Protein AF-A0A832V3Z5-F1 (afdb_monomer)

Secondary structure (DSSP, 8-state):
----------GGGGEEEETTEEEESSPEETTTEEEEEEEE-SS-EEETTT--EE-----

Radius of gyration: 13.83 Å; Cα c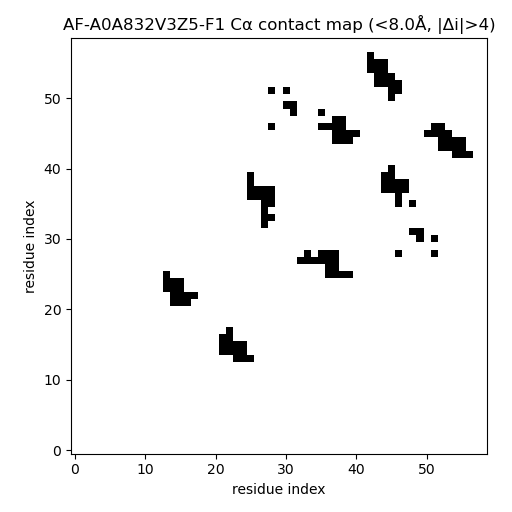ontacts (8 Å, |Δi|>4): 67; chains: 1; bounding box: 31×33×38 Å

Solvent-accessible surface area (backbone atoms only — not comparable to full-atom values): 3971 Å² total; per-residue (Å²): 138,78,91,68,83,74,78,80,77,62,72,69,74,47,50,42,75,58,84,96,40,83,42,69,76,53,55,60,32,89,88,79,36,89,88,42,61,28,50,79,52,99,62,33,30,35,24,88,87,80,69,50,65,48,64,64,74,85,124

pLDDT: mean 73.5, std 9.41, range [47.0, 85.38]

Structure (mmCIF, N/CA/C/O backbone):
data_AF-A0A832V3Z5-F1
#
_entry.id   AF-A0A832V3Z5-F1
#
loop_
_atom_site.group_PDB
_atom_site.id
_atom_site.type_symbol
_atom_site.label_atom_id
_atom_site.label_alt_id
_atom_site.label_comp_id
_atom_site.label_asym_id
_atom_site.label_entity_id
_atom_site.label_seq_id
_atom_site.pdbx_PDB_ins_code
_atom_site.Cartn_x
_atom_site.Cartn_y
_atom_site.Cartn_z
_atom_site.occupancy
_atom_site.B_iso_or_equiv
_atom_site.auth_seq_id
_atom_site.auth_comp_id
_atom_site.auth_asym_id
_atom_site.auth_atom_id
_atom_site.pdbx_PDB_model_num
ATOM 1 N N . MET A 1 1 ? -6.225 -20.840 -18.060 1.00 47.00 1 MET A N 1
ATOM 2 C CA . MET A 1 1 ? -4.954 -20.775 -17.307 1.00 47.00 1 MET A CA 1
ATOM 3 C C . MET A 1 1 ? -5.104 -19.782 -16.160 1.00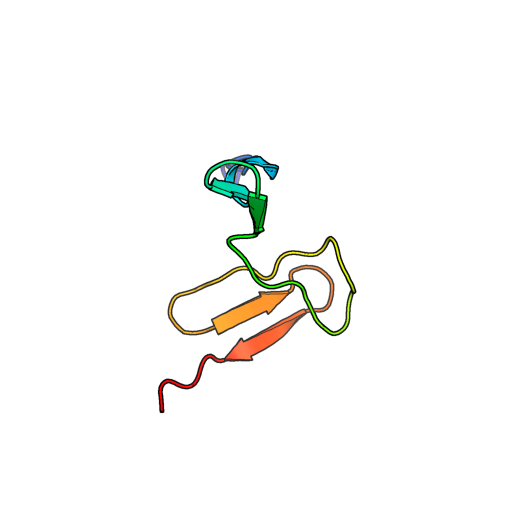 47.00 1 MET A C 1
ATOM 5 O O . MET A 1 1 ? -5.445 -18.635 -16.409 1.00 47.00 1 MET A O 1
ATOM 9 N N . ALA A 1 2 ? -4.853 -20.261 -14.939 1.00 55.88 2 ALA A N 1
ATOM 10 C CA . ALA A 1 2 ? -4.683 -19.528 -13.681 1.00 55.88 2 ALA A CA 1
ATOM 11 C C . ALA A 1 2 ? -5.907 -18.786 -13.100 1.00 55.88 2 ALA A C 1
ATOM 13 O O . ALA A 1 2 ? -6.020 -17.562 -13.187 1.00 55.88 2 ALA A O 1
ATOM 14 N N . ASP A 1 3 ? -6.728 -19.542 -12.364 1.00 56.41 3 ASP A N 1
ATOM 15 C CA . ASP A 1 3 ? -7.436 -19.053 -11.176 1.00 56.41 3 ASP A CA 1
ATOM 16 C C . ASP A 1 3 ? -6.380 -18.566 -10.164 1.00 56.41 3 ASP A C 1
ATOM 18 O O . ASP A 1 3 ? -5.841 -19.305 -9.340 1.00 56.41 3 ASP A O 1
ATOM 22 N N . LYS A 1 4 ? -5.923 -17.322 -10.339 1.00 60.25 4 LYS A N 1
ATOM 23 C CA . LYS A 1 4 ? -4.974 -16.697 -9.419 1.00 60.25 4 LYS A CA 1
ATOM 24 C C . LYS A 1 4 ? -5.761 -16.352 -8.167 1.00 60.25 4 LYS A C 1
ATOM 26 O O . LYS A 1 4 ? -6.413 -15.313 -8.147 1.00 60.25 4 LYS A O 1
ATOM 31 N N . ASN A 1 5 ? -5.681 -17.216 -7.155 1.00 60.06 5 ASN A N 1
ATOM 32 C CA . ASN A 1 5 ? -6.173 -17.018 -5.790 1.00 60.06 5 ASN A CA 1
ATOM 33 C C . ASN A 1 5 ? -6.006 -15.548 -5.345 1.00 60.06 5 ASN A C 1
ATOM 35 O O . ASN A 1 5 ? -4.945 -15.116 -4.879 1.00 60.06 5 ASN A O 1
ATOM 39 N N . LYS A 1 6 ? -7.052 -14.744 -5.567 1.00 58.03 6 LYS A N 1
ATOM 40 C CA . LYS A 1 6 ? -7.025 -13.295 -5.378 1.00 58.03 6 LYS A CA 1
ATOM 41 C C . LYS A 1 6 ? -7.250 -13.035 -3.903 1.00 58.03 6 LYS A C 1
ATOM 43 O O . LYS A 1 6 ? -8.374 -12.793 -3.467 1.00 58.03 6 LYS A O 1
ATOM 48 N N . ARG A 1 7 ? -6.171 -13.090 -3.120 1.00 64.75 7 ARG A N 1
ATOM 49 C CA . ARG A 1 7 ? -6.193 -12.705 -1.706 1.00 64.75 7 ARG A CA 1
ATOM 50 C C . ARG A 1 7 ? -6.699 -11.265 -1.616 1.00 64.75 7 ARG A C 1
ATOM 52 O O . ARG A 1 7 ? -5.987 -10.324 -1.965 1.00 64.75 7 ARG A O 1
ATOM 59 N N . LYS A 1 8 ? -7.956 -11.090 -1.199 1.00 65.25 8 LYS A N 1
ATOM 60 C CA . LYS A 1 8 ? -8.565 -9.772 -0.997 1.00 65.25 8 LYS A CA 1
ATOM 61 C C . LYS A 1 8 ? -7.852 -9.112 0.184 1.00 65.25 8 LYS A C 1
ATOM 63 O O . LYS A 1 8 ? -8.134 -9.409 1.340 1.00 65.25 8 LYS A O 1
ATOM 68 N N . ILE A 1 9 ? -6.877 -8.252 -0.104 1.00 68.00 9 ILE A N 1
ATOM 69 C CA . ILE A 1 9 ? -6.245 -7.417 0.917 1.00 68.00 9 ILE A CA 1
ATOM 70 C C . ILE A 1 9 ? -7.238 -6.324 1.292 1.00 68.00 9 ILE A C 1
ATOM 72 O O . ILE A 1 9 ? -7.563 -5.445 0.493 1.00 68.00 9 ILE A O 1
ATOM 76 N N . SER A 1 10 ? -7.727 -6.384 2.523 1.00 75.06 10 SER A N 1
ATOM 77 C CA . SER A 1 10 ? -8.616 -5.366 3.054 1.00 75.06 10 SER A CA 1
ATOM 78 C C . SER A 1 10 ? -7.841 -4.084 3.358 1.00 75.06 10 SER A C 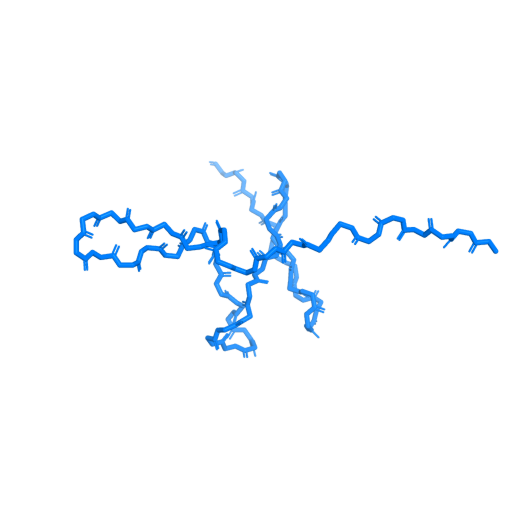1
ATOM 80 O O . SER A 1 10 ? -6.876 -4.097 4.127 1.00 75.06 10 SER A O 1
ATOM 82 N N . LYS A 1 11 ? -8.287 -2.963 2.777 1.00 68.81 11 LYS A N 1
ATOM 83 C CA . LYS A 1 11 ? -7.624 -1.649 2.877 1.00 68.81 11 LYS A CA 1
ATOM 84 C C . LYS A 1 11 ? -7.435 -1.169 4.322 1.00 68.81 11 LYS A C 1
ATOM 86 O O . LYS A 1 11 ? -6.468 -0.469 4.593 1.00 68.81 11 LYS A O 1
ATOM 91 N N . TYR A 1 12 ? -8.291 -1.593 5.258 1.00 74.31 12 TYR A N 1
ATOM 92 C CA . TYR A 1 12 ? -8.182 -1.225 6.676 1.00 74.31 12 TYR A CA 1
ATOM 93 C C . TYR A 1 12 ? -6.845 -1.645 7.309 1.00 74.31 12 TYR A C 1
ATOM 95 O O . TYR A 1 12 ? -6.345 -0.954 8.186 1.00 74.31 12 TYR A O 1
ATOM 103 N N . LYS A 1 13 ? -6.210 -2.727 6.831 1.00 73.94 13 LYS A N 1
ATOM 104 C CA . LYS A 1 13 ? -4.930 -3.223 7.376 1.00 73.94 13 LYS A CA 1
ATOM 105 C C . LYS A 1 13 ? -3.755 -2.263 7.142 1.00 73.94 13 LYS A C 1
ATOM 107 O O . LYS A 1 13 ? -2.727 -2.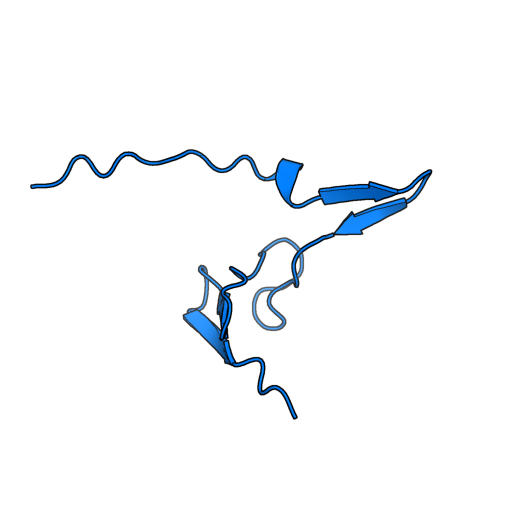371 7.814 1.00 73.94 13 LYS A O 1
ATOM 112 N N . LEU A 1 14 ? -3.905 -1.344 6.184 1.00 74.38 14 LEU A N 1
ATOM 113 C CA . LEU A 1 14 ? -2.914 -0.323 5.828 1.00 74.38 14 LEU A C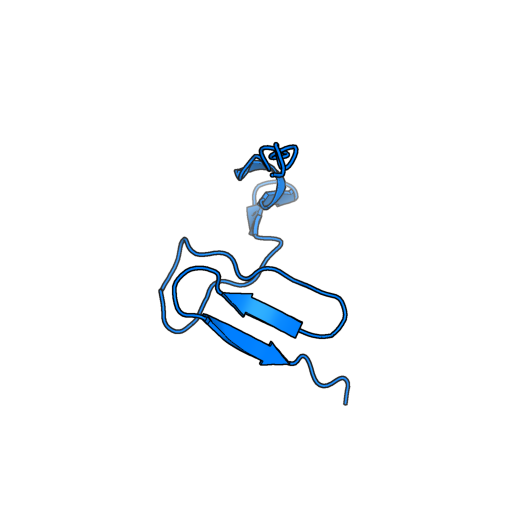A 1
ATOM 114 C C . LEU A 1 14 ? -2.939 0.873 6.792 1.00 74.38 14 LEU A C 1
ATOM 116 O O . LEU A 1 14 ? -2.027 1.700 6.772 1.00 74.38 14 LEU A O 1
ATOM 120 N N . TYR A 1 15 ? -3.953 0.950 7.651 1.00 77.38 15 TYR A N 1
ATOM 121 C CA . TYR A 1 15 ? -4.061 1.950 8.700 1.00 77.38 15 TYR A CA 1
ATOM 122 C C . TYR A 1 15 ? -3.668 1.319 10.040 1.00 77.38 15 TYR A C 1
ATOM 124 O O . TYR A 1 15 ? -4.014 0.175 10.340 1.00 77.38 15 TYR A O 1
ATOM 132 N N . LYS A 1 16 ? -2.882 2.047 10.830 1.00 79.25 16 LYS A N 1
ATOM 133 C CA . LYS A 1 16 ? -2.606 1.749 12.234 1.00 79.25 16 LYS A CA 1
ATOM 134 C C . LYS A 1 16 ? -3.305 2.817 13.064 1.00 79.25 16 LYS A C 1
ATOM 136 O O . LYS A 1 16 ? -3.245 3.991 12.713 1.00 79.25 16 LYS A O 1
ATOM 141 N N . VAL A 1 17 ? -3.946 2.412 14.146 1.00 78.50 17 VAL A N 1
ATOM 142 C CA . VAL A 1 17 ? -4.423 3.346 15.164 1.00 78.50 17 VAL A CA 1
ATOM 143 C C . VAL A 1 17 ? -3.368 3.338 16.262 1.00 78.50 17 VAL A C 1
ATOM 145 O O . VAL A 1 17 ? -3.077 2.280 16.817 1.00 78.50 17 VAL A O 1
ATOM 148 N N . GLU A 1 18 ? -2.727 4.479 16.497 1.00 79.88 18 GLU A N 1
ATOM 149 C CA . GLU A 1 18 ? -1.826 4.681 17.634 1.00 79.88 18 GLU A CA 1
ATOM 150 C C . GLU A 1 18 ? -2.449 5.757 18.522 1.00 79.88 18 GLU A C 1
ATOM 152 O O . GLU A 1 18 ? -2.403 6.945 18.199 1.00 79.88 18 GLU A O 1
ATOM 157 N N . GLY A 1 19 ? -3.104 5.315 19.601 1.00 80.56 19 GLY A N 1
ATOM 158 C CA . GLY A 1 19 ? -3.921 6.177 20.460 1.00 80.56 19 GLY A CA 1
ATOM 159 C C . GLY A 1 19 ? -5.030 6.870 19.663 1.00 80.56 19 GLY A C 1
ATOM 160 O O . GLY A 1 19 ? -5.758 6.220 18.916 1.00 80.56 19 GLY A O 1
ATOM 161 N N . ASP A 1 20 ? -5.098 8.196 19.766 1.00 80.12 20 ASP A N 1
ATOM 162 C CA . ASP A 1 20 ? -6.073 9.048 19.068 1.00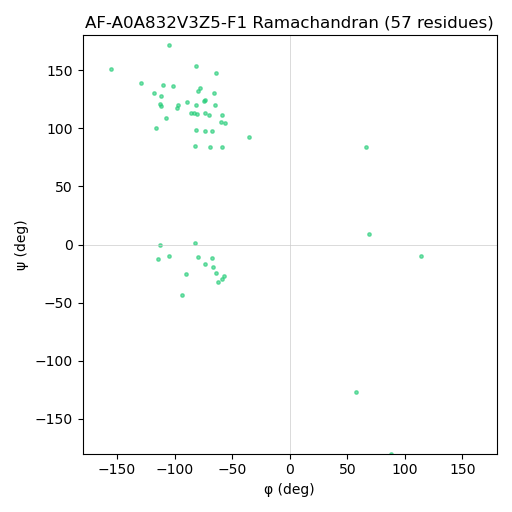 80.12 20 ASP A CA 1
ATOM 163 C C . ASP A 1 20 ? -5.698 9.385 17.612 1.00 80.12 20 ASP A C 1
ATOM 165 O O . ASP A 1 20 ? -6.404 10.138 16.938 1.00 80.12 20 ASP A O 1
ATOM 169 N N . LYS A 1 21 ? -4.571 8.868 17.095 1.00 72.62 21 LYS A N 1
ATOM 170 C CA . LYS A 1 21 ? -4.067 9.214 15.756 1.00 72.62 21 LYS A CA 1
ATOM 171 C C . LYS A 1 21 ? -4.144 8.033 14.790 1.00 72.62 21 LYS A C 1
ATOM 173 O O . LYS A 1 21 ? -3.612 6.947 15.024 1.00 72.62 21 LYS A O 1
ATOM 178 N N 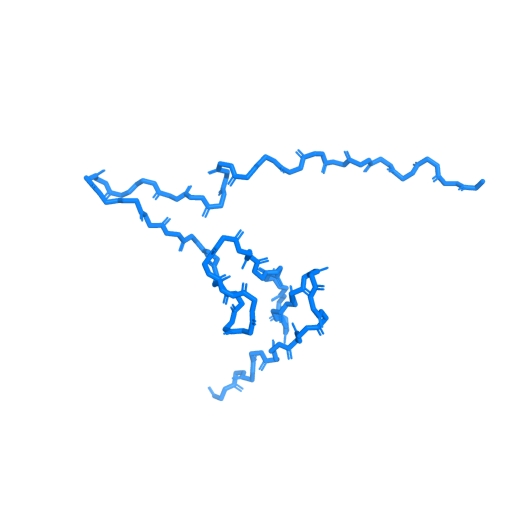. LEU A 1 22 ? -4.763 8.282 13.636 1.00 75.88 22 LEU A N 1
ATOM 179 C CA . LEU A 1 22 ? -4.787 7.360 12.501 1.00 75.88 22 LEU A CA 1
ATOM 180 C C . LEU A 1 22 ? -3.480 7.485 11.700 1.00 75.88 22 LEU A C 1
ATOM 182 O O . LEU A 1 22 ? -3.333 8.362 10.846 1.00 75.88 22 LEU A O 1
ATOM 186 N N . VAL A 1 23 ? -2.533 6.582 11.946 1.00 75.75 23 VAL A N 1
ATOM 187 C CA . VAL A 1 23 ? -1.244 6.533 11.247 1.00 75.75 23 VAL A CA 1
ATOM 188 C C . VAL A 1 23 ? -1.361 5.656 9.999 1.00 75.75 23 V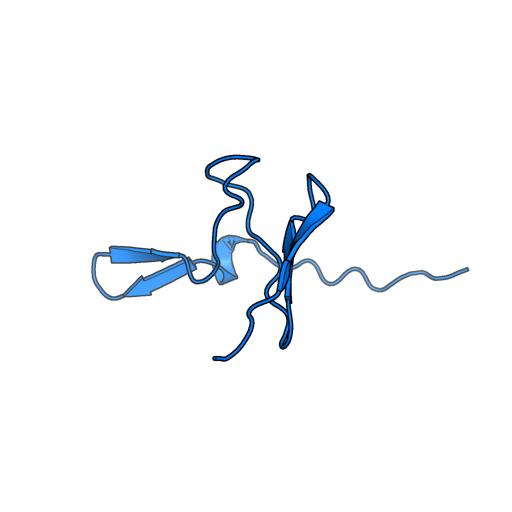AL A C 1
ATOM 190 O O . VAL A 1 23 ? -1.708 4.474 10.050 1.00 75.75 23 VAL A O 1
ATOM 193 N N . ARG A 1 24 ? -1.057 6.225 8.831 1.00 76.62 24 ARG A N 1
ATOM 194 C CA . ARG A 1 24 ? -1.031 5.488 7.558 1.00 76.62 24 ARG A CA 1
ATOM 195 C C . ARG A 1 24 ? 0.304 4.749 7.448 1.00 76.62 24 ARG A C 1
ATOM 197 O O . ARG A 1 24 ? 1.349 5.388 7.436 1.00 76.62 24 ARG A O 1
ATOM 204 N N . LYS A 1 25 ? 0.287 3.416 7.343 1.00 73.19 25 LYS A N 1
ATOM 205 C CA . LYS A 1 25 ? 1.518 2.595 7.302 1.00 73.19 25 LYS A CA 1
ATOM 206 C C . LYS A 1 25 ? 2.274 2.678 5.973 1.00 73.19 25 LYS A C 1
ATOM 208 O O . LYS A 1 25 ? 3.416 2.234 5.888 1.00 73.19 25 LYS A O 1
ATOM 213 N N . VAL A 1 26 ? 1.618 3.163 4.923 1.00 75.69 26 VAL A N 1
ATOM 214 C CA . VAL A 1 26 ? 2.092 3.085 3.540 1.00 75.69 26 VAL A CA 1
ATOM 215 C C . VAL A 1 26 ? 2.032 4.464 2.894 1.00 75.69 26 VAL A C 1
ATOM 217 O O . VAL A 1 26 ? 1.060 5.195 3.107 1.00 75.69 26 VAL A O 1
ATOM 220 N N . ARG A 1 27 ? 3.061 4.814 2.109 1.00 76.81 27 ARG A N 1
ATOM 221 C CA . ARG A 1 27 ? 3.130 6.104 1.414 1.00 76.81 27 ARG A CA 1
ATOM 222 C C . ARG A 1 27 ? 2.010 6.253 0.387 1.00 76.81 27 ARG A C 1
ATOM 224 O O . ARG A 1 27 ? 1.557 5.278 -0.224 1.00 76.81 27 ARG A O 1
ATOM 231 N N . ASN A 1 28 ? 1.570 7.495 0.211 1.00 76.75 28 ASN A N 1
ATOM 232 C CA . ASN A 1 28 ? 0.702 7.868 -0.896 1.00 76.75 28 ASN A CA 1
ATOM 233 C C . ASN A 1 28 ? 1.545 8.082 -2.160 1.00 76.75 28 ASN A C 1
ATOM 235 O O . ASN A 1 28 ? 2.729 8.394 -2.084 1.00 76.75 28 ASN A O 1
ATOM 239 N N . CYS A 1 29 ? 0.938 7.896 -3.329 1.00 74.75 29 CYS A N 1
ATOM 240 C CA . CYS A 1 29 ? 1.611 8.250 -4.569 1.00 74.75 29 CYS A CA 1
ATOM 241 C C . CYS A 1 29 ? 1.622 9.781 -4.735 1.00 74.75 29 CYS A C 1
ATOM 243 O O . CYS A 1 29 ? 0.534 10.363 -4.815 1.00 74.75 29 CYS A O 1
ATOM 245 N N . PRO A 1 30 ? 2.792 10.435 -4.889 1.00 76.19 30 PRO A N 1
ATOM 246 C CA . PRO A 1 30 ? 2.866 11.889 -5.066 1.00 76.19 30 PRO A CA 1
ATOM 247 C C . PRO A 1 30 ? 2.199 12.355 -6.367 1.00 76.19 30 PRO A C 1
ATOM 249 O O . PRO A 1 30 ? 1.735 13.484 -6.459 1.00 76.19 30 PRO A O 1
ATOM 252 N N . ARG A 1 31 ? 2.101 11.469 -7.369 1.00 77.38 31 ARG A N 1
ATOM 253 C CA . ARG A 1 31 ? 1.500 11.775 -8.677 1.00 77.38 31 ARG A CA 1
ATOM 254 C C . ARG A 1 31 ? 0.003 11.505 -8.762 1.00 77.38 31 ARG A C 1
ATOM 256 O O . ARG A 1 31 ? -0.668 12.097 -9.594 1.00 77.38 31 ARG A O 1
ATOM 263 N N . CYS A 1 32 ? -0.530 10.593 -7.951 1.00 77.50 32 CYS A N 1
ATOM 264 C CA . CYS A 1 32 ? -1.952 10.243 -8.018 1.00 77.50 32 CYS A CA 1
ATOM 265 C C . CYS A 1 32 ? -2.795 10.821 -6.884 1.00 77.50 32 CYS A C 1
ATOM 267 O O . CYS A 1 32 ? -4.020 10.729 -6.948 1.00 77.50 32 CYS A O 1
ATOM 269 N N . GLY A 1 33 ? -2.155 11.397 -5.869 1.00 74.75 33 GLY A N 1
ATOM 270 C CA . GLY A 1 33 ? -2.830 12.071 -4.774 1.00 74.75 33 GLY A CA 1
ATOM 271 C C . GLY A 1 33 ? -3.217 11.162 -3.599 1.00 74.75 33 GLY A C 1
ATOM 272 O O . GLY A 1 33 ? -2.931 9.955 -3.577 1.00 74.75 33 GLY A O 1
ATOM 273 N N . PRO A 1 34 ? -3.846 11.757 -2.570 1.00 72.38 34 PRO A N 1
ATOM 274 C CA . PRO A 1 34 ? -4.215 11.065 -1.343 1.00 72.38 34 PRO A CA 1
ATOM 275 C C . PRO A 1 34 ? -5.286 9.998 -1.612 1.00 72.38 34 PRO A C 1
ATOM 277 O O . PRO A 1 34 ? -6.305 10.261 -2.239 1.00 72.38 34 PRO A O 1
ATOM 280 N N . GLY A 1 35 ? -5.053 8.779 -1.118 1.00 74.19 35 GLY A N 1
ATOM 281 C CA . GLY A 1 35 ? -5.972 7.639 -1.266 1.00 74.19 35 GLY A CA 1
ATOM 282 C C . GLY A 1 35 ? -5.435 6.492 -2.125 1.00 74.19 35 GLY A C 1
ATOM 283 O O . GLY A 1 35 ? -6.014 5.405 -2.120 1.00 74.19 35 GLY A O 1
ATOM 284 N N . ILE A 1 36 ? -4.305 6.692 -2.812 1.00 77.81 36 ILE A N 1
ATOM 285 C CA . ILE A 1 36 ? -3.615 5.633 -3.555 1.00 77.81 36 ILE A CA 1
ATOM 286 C C . ILE A 1 36 ? -2.347 5.253 -2.812 1.00 77.81 36 ILE A C 1
ATOM 288 O O . ILE A 1 36 ? -1.379 6.010 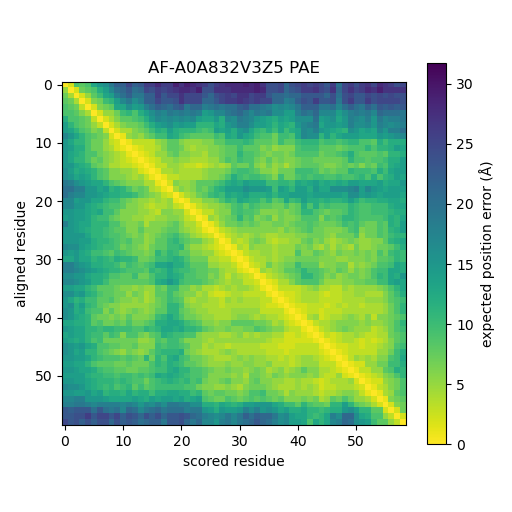-2.764 1.00 77.81 36 ILE A O 1
ATOM 292 N N . PHE A 1 37 ? -2.386 4.063 -2.225 1.00 79.88 37 PHE A N 1
ATOM 293 C CA . PHE A 1 37 ? -1.267 3.475 -1.509 1.00 79.88 37 PHE A CA 1
ATOM 294 C C . PHE A 1 37 ? -0.269 2.872 -2.489 1.00 79.88 37 PHE A C 1
ATOM 296 O O . PHE A 1 37 ? -0.654 2.120 -3.388 1.00 79.88 37 PHE A O 1
ATOM 303 N N . MET A 1 38 ? 1.011 3.181 -2.299 1.00 81.88 38 MET A N 1
ATOM 304 C CA . MET A 1 38 ? 2.086 2.521 -3.033 1.00 81.88 38 MET A CA 1
ATOM 305 C C . MET A 1 38 ? 2.358 1.142 -2.429 1.00 81.88 38 MET A C 1
ATOM 307 O O . MET A 1 38 ? 2.434 0.977 -1.219 1.00 81.88 38 MET A O 1
ATOM 311 N N . ALA A 1 39 ? 2.493 0.114 -3.256 1.00 81.88 39 ALA A N 1
ATOM 312 C CA . ALA A 1 39 ? 2.874 -1.212 -2.802 1.00 81.88 39 ALA A CA 1
ATOM 313 C C . ALA A 1 39 ? 4.338 -1.188 -2.354 1.00 81.88 39 ALA A C 1
ATOM 315 O O . ALA A 1 39 ? 5.236 -1.030 -3.180 1.00 81.88 39 ALA A O 1
ATOM 316 N N . LYS A 1 40 ? 4.569 -1.333 -1.048 1.00 81.31 40 LYS A N 1
ATOM 317 C CA . LYS A 1 40 ? 5.912 -1.408 -0.476 1.00 81.31 40 LYS A CA 1
ATOM 318 C C . LYS A 1 40 ? 6.467 -2.822 -0.641 1.00 81.31 40 LYS A C 1
ATOM 320 O O . LYS A 1 40 ? 5.975 -3.763 -0.021 1.00 81.31 40 LYS A O 1
ATOM 325 N N . HIS A 1 41 ? 7.492 -2.952 -1.469 1.00 81.25 41 HIS A N 1
ATOM 326 C CA . HIS A 1 41 ? 8.343 -4.132 -1.589 1.00 81.25 41 HIS A CA 1
ATOM 327 C C . HIS A 1 41 ? 9.698 -3.853 -0.913 1.00 81.25 41 HIS A C 1
ATOM 329 O O . HIS A 1 41 ? 9.970 -2.727 -0.501 1.00 81.25 41 HIS A O 1
ATOM 335 N N . ALA A 1 42 ? 10.548 -4.873 -0.769 1.00 78.38 42 ALA A N 1
ATOM 336 C CA . ALA A 1 42 ? 11.829 -4.742 -0.063 1.00 78.38 42 ALA A CA 1
ATOM 337 C C . ALA A 1 42 ? 12.798 -3.739 -0.724 1.00 78.38 42 ALA A C 1
ATOM 339 O O . ALA A 1 42 ? 13.560 -3.072 -0.033 1.00 78.38 42 ALA A O 1
ATOM 340 N N . GLU A 1 43 ? 12.740 -3.622 -2.050 1.00 80.44 43 GLU A N 1
ATOM 341 C CA . GLU A 1 43 ? 13.657 -2.823 -2.880 1.00 80.44 43 GLU A CA 1
ATOM 342 C C . GLU A 1 43 ? 12.977 -1.629 -3.576 1.00 80.44 43 GLU A C 1
ATOM 344 O O . GLU A 1 43 ? 13.643 -0.761 -4.139 1.00 80.44 43 GLU A O 1
ATOM 349 N N . ARG A 1 44 ? 11.637 -1.589 -3.575 1.00 81.38 44 ARG A N 1
ATOM 350 C CA . ARG A 1 44 ? 10.856 -0.617 -4.348 1.00 81.38 44 ARG A CA 1
ATOM 351 C C . ARG A 1 44 ? 9.475 -0.363 -3.764 1.00 81.38 44 ARG A C 1
ATOM 353 O O . ARG A 1 44 ? 8.846 -1.258 -3.209 1.00 81.38 44 ARG A O 1
ATOM 360 N N . GLU A 1 45 ? 8.962 0.830 -3.983 1.00 85.38 45 GLU A N 1
ATOM 361 C CA . GLU A 1 45 ? 7.584 1.223 -3.733 1.00 85.38 45 GLU A CA 1
ATOM 362 C C . GLU A 1 45 ? 6.922 1.475 -5.088 1.00 85.38 45 GLU A C 1
ATOM 364 O O . GLU A 1 45 ? 7.385 2.317 -5.846 1.00 85.38 45 GLU A O 1
ATOM 369 N N . ASN A 1 46 ? 5.865 0.737 -5.434 1.00 81.25 46 ASN A N 1
ATOM 370 C CA . ASN A 1 46 ? 5.216 0.853 -6.746 1.00 81.25 46 ASN A CA 1
ATOM 371 C C . ASN A 1 46 ? 3.756 1.302 -6.629 1.00 81.25 46 ASN A C 1
ATOM 373 O O . ASN A 1 46 ? 2.960 0.715 -5.899 1.00 81.25 46 ASN A O 1
ATOM 377 N N . CYS A 1 47 ? 3.367 2.314 -7.394 1.00 84.31 47 CYS A N 1
ATOM 378 C CA . CYS A 1 47 ? 1.990 2.749 -7.526 1.00 84.31 47 CYS A CA 1
ATOM 379 C C . CYS A 1 47 ? 1.243 1.891 -8.554 1.00 84.31 47 CYS A C 1
ATOM 381 O O . CYS A 1 47 ? 1.458 2.005 -9.759 1.00 84.31 47 CYS A O 1
ATOM 383 N N . GLY A 1 48 ? 0.269 1.105 -8.090 1.00 77.25 48 GLY A N 1
ATOM 384 C CA . GLY A 1 48 ? -0.562 0.275 -8.968 1.00 77.25 48 GLY A CA 1
ATOM 385 C C . GLY A 1 48 ? -1.499 1.045 -9.911 1.00 77.25 48 GLY A C 1
ATOM 386 O O . GLY A 1 48 ? -2.064 0.427 -10.805 1.00 77.25 48 GLY A O 1
ATOM 387 N N . LYS A 1 49 ? -1.688 2.366 -9.730 1.00 79.25 49 LYS A N 1
ATOM 388 C CA . LYS A 1 49 ? -2.555 3.185 -10.602 1.00 79.25 49 LYS A CA 1
ATOM 389 C C . LYS A 1 49 ? -1.795 3.857 -11.750 1.00 79.25 49 LYS A C 1
ATOM 391 O O . LYS A 1 49 ? -2.304 3.875 -12.861 1.00 79.25 49 LYS A O 1
ATOM 396 N N . CYS A 1 50 ? -0.614 4.426 -11.495 1.00 82.44 50 CYS A N 1
ATOM 397 C CA . CYS A 1 50 ? 0.165 5.156 -12.510 1.00 82.44 50 CYS A CA 1
ATOM 398 C C . CYS A 1 50 ? 1.483 4.483 -12.906 1.00 82.44 50 CYS A C 1
ATOM 400 O O . CYS A 1 50 ? 2.229 5.045 -13.701 1.00 82.44 50 CYS A O 1
ATOM 402 N N . GLY A 1 51 ? 1.819 3.332 -12.316 1.00 77.50 51 GLY A N 1
ATOM 403 C CA . GLY A 1 51 ? 3.084 2.637 -12.568 1.00 77.50 51 GLY A CA 1
ATOM 404 C C . GLY A 1 51 ? 4.321 3.355 -12.019 1.00 77.50 51 GLY A C 1
ATOM 405 O O . GLY A 1 51 ? 5.445 2.965 -12.325 1.00 77.50 51 GLY A O 1
ATOM 406 N N . TYR A 1 52 ? 4.151 4.414 -11.217 1.00 81.62 52 TYR A N 1
ATOM 407 C CA . TYR A 1 52 ? 5.283 5.089 -10.592 1.00 81.62 52 TYR A CA 1
ATOM 408 C C . TYR A 1 52 ? 5.973 4.165 -9.604 1.00 81.62 52 TYR A C 1
ATOM 410 O O . TYR A 1 52 ? 5.359 3.749 -8.625 1.00 81.62 52 TYR A O 1
ATOM 418 N N . THR A 1 53 ? 7.249 3.900 -9.843 1.00 81.56 53 THR A N 1
ATOM 419 C CA . THR A 1 53 ? 8.077 3.120 -8.936 1.00 81.56 53 THR A CA 1
ATOM 420 C C . THR A 1 53 ? 9.142 4.024 -8.331 1.00 81.56 53 THR A C 1
ATOM 422 O O . THR A 1 53 ? 9.934 4.613 -9.062 1.00 81.56 53 THR A O 1
ATOM 425 N N . GLU A 1 54 ? 9.158 4.133 -7.008 1.00 80.31 54 GLU A N 1
ATOM 426 C CA . GLU A 1 54 ? 10.266 4.707 -6.251 1.00 80.31 54 GLU A CA 1
ATOM 427 C C . GLU A 1 54 ? 11.137 3.566 -5.748 1.00 80.31 54 GLU A C 1
ATOM 429 O O . GLU A 1 54 ? 10.685 2.690 -5.014 1.00 80.31 54 GLU A O 1
ATOM 434 N N . PHE A 1 55 ? 12.399 3.548 -6.151 1.00 78.12 55 PHE A N 1
ATOM 435 C CA . PHE A 1 55 ? 13.362 2.611 -5.595 1.00 78.12 55 PHE A CA 1
ATOM 436 C C . PHE A 1 55 ? 13.912 3.248 -4.331 1.00 78.12 55 PHE A C 1
ATOM 438 O O . PHE A 1 55 ? 14.567 4.290 -4.398 1.00 78.12 55 PHE A O 1
ATOM 445 N N . ALA A 1 56 ? 13.612 2.650 -3.180 1.00 63.94 56 ALA A N 1
ATOM 446 C CA . ALA A 1 56 ? 14.191 3.076 -1.920 1.00 63.94 56 ALA A CA 1
ATOM 447 C C . ALA A 1 56 ? 15.679 2.709 -1.959 1.00 63.94 56 ALA A C 1
ATOM 449 O O . ALA A 1 56 ? 16.079 1.636 -1.510 1.00 63.94 56 ALA A O 1
ATOM 450 N N . LYS A 1 57 ? 16.503 3.574 -2.562 1.00 52.88 57 LYS A N 1
ATOM 451 C CA . LYS A 1 57 ? 17.953 3.493 -2.434 1.00 52.88 57 LYS A CA 1
ATOM 452 C C . LYS A 1 57 ? 18.250 3.635 -0.942 1.00 52.88 57 LYS A C 1
ATOM 454 O O . LYS A 1 57 ? 18.095 4.717 -0.384 1.00 52.88 57 LYS A O 1
ATOM 459 N N . LYS A 1 58 ? 18.606 2.525 -0.289 1.00 51.22 58 LYS A N 1
ATOM 460 C CA . LYS A 1 58 ? 19.373 2.580 0.955 1.00 51.22 58 LYS A CA 1
ATOM 461 C C . LYS A 1 58 ? 20.670 3.305 0.603 1.00 51.22 58 LYS A C 1
ATOM 463 O O . LYS A 1 58 ? 21.436 2.784 -0.205 1.00 51.22 58 LYS A O 1
ATOM 468 N N . GLN A 1 59 ? 20.834 4.513 1.127 1.00 47.09 59 GLN A N 1
ATOM 469 C CA . GLN A 1 59 ? 22.130 5.166 1.237 1.00 47.09 59 GLN A CA 1
ATOM 470 C C . GLN A 1 59 ? 22.683 4.868 2.627 1.00 47.09 59 GLN A C 1
ATOM 472 O O . GLN A 1 59 ? 21.853 4.787 3.565 1.00 47.09 59 GLN A O 1
#

Foldseek 3Di:
DDPPPPPPDDPCVQWDDDDPDTDGNFDADPVPDPPFGFDDDPQWTATPPPRDIDGPPPD

Mean predicted aligned error: 9.75 Å

Sequence (59 aa):
MADKNKRKISKYKLYKVEGDKLVRKVRNCPRCGPGIFMAKHAERENCGKCGYTEFAKKQ

Nearest PDB structures (foldseek):
  4bts-assembly1_B9  TM=9.035E-01  e=5.406E-04  Tetrahymena thermophila
  4v5o-assembly2_B9  TM=8.880E-01  e=1.048E-03  Tetrahymena thermophila
  6tmf-assembly1_Z  TM=7.066E-01  e=3.401E-04  Thermococcus celer Vu 13 = JCM 8558
  8pj5-assembly1_k  TM=7.289E-01  e=3.452E-03  Homo sapiens
  8p5d-assembly1_SFF  TM=7.826E-01  e=2.516E-02  Spraguea lophii 42_110